Protein 4LWD (pdb70)

Secondary structure (DSSP, 8-state):
-TTHHHHTTHHHHHHH--HHHHHHHHHHTTSS-HHHHHHHHSSPP-S--TTTTHHHHHHHTTSHHHHHHHHHHHHHHH-HHHHHHHH---

InterPro domains:
  IPR001315 CARD domain [PF00619] (23-108)
  IPR001315 CARD domain [PS50209] (18-1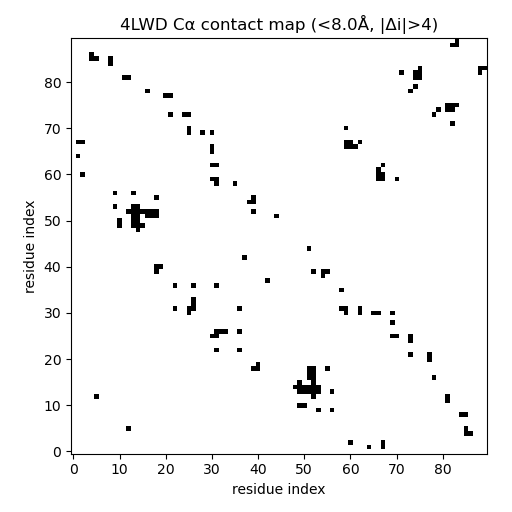10)
  IPR011029 Death-like domain superfamily [G3DSA:1.10.533.10] (18-110)
  IPR011029 Death-like domain superfamily [SSF47986] (19-117)
  IPR027417 P-loop containing nucleoside triphosphate hydrolase [G3DSA:3.40.50.300] (959-1152)
  IPR027417 P-loop containing nucleoside triphosphate hydrolase [SSF52540] (1009-1149)
  IPR036034 PDZ superfamily [G3DSA:2.30.42.10] (665-769)
  IPR036034 PDZ superfamily [SSF50156] (680-760)
  IPR042141 CARD11, CARD domain [cd08808] (22-107)

Solvent-accessible surface area: 5678 Å² total; per-residue (Å²): 125,85,26,100,59,0,63,78,22,97,120,87,0,10,60,105,0,45,10,51,118,0,0,76,32,0,103,150,24,173,6,8,81,119,97,19,24,58,71,10,75,115,43,111,162,120,139,70,88,117,100,71,0,6,107,0,8,90,10,1,101,104,74,49,125,132,0,20,83,11,0,21,72,0,0,77,118,102,36,74,140,11,32,58,77,7,54,54,99,202

Radius of gyration: 12.04 Å; Cα contacts (8 Å, |Δi|>4): 92; chains: 1; bounding box: 34×21×30 Å

B-factor: mean 32.14, std 18.23, range [12.81, 128.04]

Sequence (90 aa):
ALWENVECNRHMLSRYINPAKLTPYLRQCKVIDEQDEDE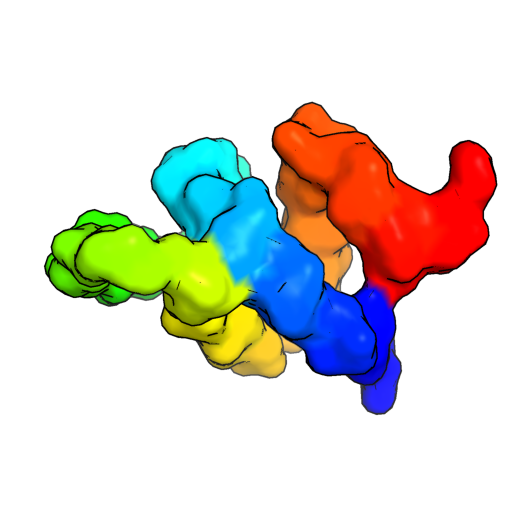VLNAPMLPSKINRAGRLLDILHTKGQRGYVVFLESLEFYYPELYKLVTGKE

CATH classification: 1.10.533.10

Organism: Homo sapiens (NCBI:txid9606)

Nearest PDB structures (foldseek):
  4lwd-assembly1_A  TM=1.011E+00  e=1.112E-13  Homo sapiens
  4i16-assembly1_A  TM=1.010E+00  e=1.163E-12  Mus musculus
  6n2m-assembly1_B  TM=8.969E-01  e=3.954E-05  Homo sapiens
  6n2p-assembly1_A  TM=8.761E-01  e=2.319E-05  Homo sapiens
  6e25-assembly1_A  TM=8.728E-01  e=5.163E-05  Homo sapiens

GO terms:
  GO:0045121 membrane raft (C, IDA)
  GO:0032449 CBM complex (C, IDA)
  GO:0031295 T cell costimulation (P, IDA)
  GO:0051260 protein homooligomerization (P, IDA)
  GO:0005737 cytoplasm (C, EXP)
  GO:0038202 TORC1 signaling (P, IMP)
  GO:0007249 canonical NF-kappaB signal transduction (P, IMP)
  GO:0005515 protein binding (F, IPI)
  GO:0005829 cytosol (C, TAS)
  GO:0005886 plasma membrane (C, TAS)
  GO:0005737 cytoplasm (C, IDA)
  GO:0005886 plasma membrane (C, IDA)
  GO:0007249 canonical NF-kappaB signal transduction (P, IDA)
  GO:0070062 extracellular exosome (C, HDA)
  GO:0043123 positive regulation of canonical NF-kappaB signal transduction (P, IMP)
  GO:0050862 positive regulation of T cell receptor signaling pathway (P, IMP)
  GO:0032743 positive regulation of interleukin-2 production (P, IMP)
  GO:0050700 CARD domain binding (F, IPI)

Structure (mmCIF, N/CA/C/O backbone):
data_4LWD
#
_entry.id   4LWD
#
_cell.length_a   82.045
_cell.length_b   82.045
_cell.length_c   82.045
_cell.angle_alpha   90.00
_cell.angle_beta   90.00
_cell.angle_gamma   90.00
#
_symmetry.space_group_name_H-M   'P 41 3 2'
#
loop_
_entity.id
_entity.type
_entity.pd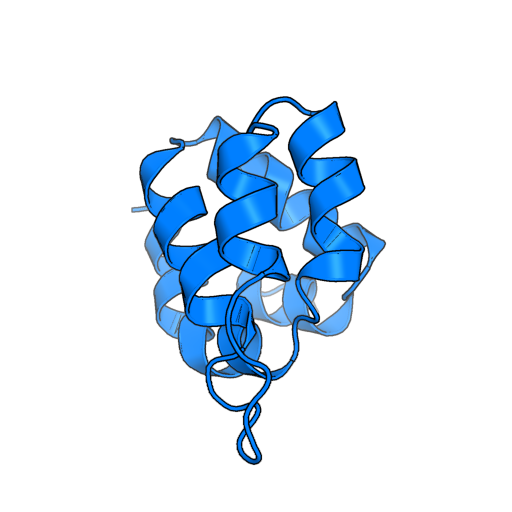bx_description
1 polymer 'Caspase recruitment domain-containing protein 11'
2 non-polymer 'SULFATE ION'
3 non-polymer 'MAGNESIUM ION'
4 water water
#
loop_
_atom_site.group_PDB
_atom_site.id
_atom_site.type_symbol
_atom_site.label_atom_id
_atom_site.label_alt_id
_atom_site.label_comp_id
_atom_site.label_asym_id
_atom_site.label_entity_id
_atom_site.label_seq_id
_atom_site.pdbx_PDB_ins_code
_atom_site.Cartn_x
_atom_site.Cartn_y
_atom_site.Cartn_z
_atom_site.occupancy
_atom_site.B_iso_or_equiv
_atom_site.auth_seq_id
_atom_site.auth_comp_id
_atom_site.auth_asym_id
_atom_site.auth_atom_id
_atom_site.pdbx_PDB_model_num
ATOM 1 N N . ALA A 1 8 ? 59.562 33.093 9.399 1.00 57.00 21 ALA A N 1
ATOM 2 C CA . ALA A 1 8 ? 59.235 34.380 8.806 1.00 57.23 21 ALA A CA 1
ATOM 3 C C . ALA A 1 8 ? 59.315 35.508 9.839 1.00 50.01 21 ALA A C 1
ATOM 4 O O . ALA A 1 8 ? 59.960 35.368 10.881 1.00 43.41 21 ALA A O 1
ATOM 6 N N . LEU A 1 9 ? 58.664 36.629 9.539 1.00 36.06 22 LEU A N 1
ATOM 7 C CA . LEU A 1 9 ? 58.583 37.747 10.477 1.00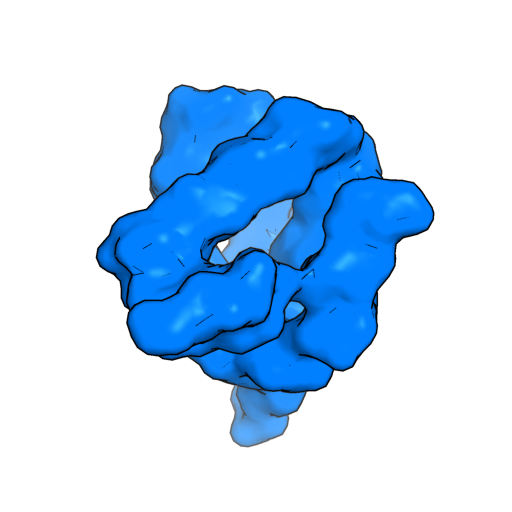 33.95 22 LEU A CA 1
ATOM 8 C C . LEU A 1 9 ? 57.907 37.308 11.755 1.00 32.43 22 LEU A C 1
ATOM 9 O O . LEU A 1 9 ? 58.192 37.819 12.832 1.00 30.86 22 LEU A O 1
ATOM 14 N N . TRP A 1 10 ? 56.985 36.365 11.628 1.00 28.25 23 TRP A N 1
ATOM 15 C CA . TRP A 1 10 ? 56.201 35.950 12.782 1.00 29.26 23 TRP A CA 1
ATOM 16 C C . TRP A 1 10 ? 57.087 35.266 13.829 1.00 25.08 23 TRP A C 1
ATOM 17 O O . TRP A 1 10 ? 56.741 35.222 15.015 1.00 29.72 23 TRP A O 1
ATOM 28 N N . GLU A 1 11 ? 58.237 34.753 13.399 1.00 27.79 24 GLU A N 1
ATOM 29 C CA . GLU A 1 11 ? 59.131 34.050 14.313 1.00 30.03 24 GLU A CA 1
ATOM 30 C C . GLU A 1 11 ? 59.511 34.917 15.510 1.00 32.72 24 GLU A C 1
ATOM 31 O O . GLU A 1 11 ? 59.761 34.403 16.605 1.00 30.24 24 GLU A O 1
ATOM 37 N N . ASN A 1 12 ? 59.538 36.230 15.295 1.00 27.72 25 ASN A N 1
ATOM 38 C CA . ASN A 1 12 ? 59.810 37.189 16.373 1.00 28.90 25 ASN A CA 1
ATOM 39 C C . ASN A 1 12 ? 58.735 37.217 17.447 1.00 24.43 25 ASN A C 1
ATOM 40 O O . ASN A 1 12 ? 59.010 37.495 18.619 1.00 27.75 25 ASN A O 1
ATOM 45 N N . VAL A 1 13 ? 57.505 36.952 17.036 1.00 23.00 26 VAL A N 1
ATOM 46 C CA . VAL A 1 13 ? 56.400 36.854 17.976 1.00 21.66 26 VAL A CA 1
ATOM 47 C C . VAL A 1 13 ? 56.394 35.462 18.570 1.00 22.73 26 VAL A C 1
ATOM 48 O O . VAL A 1 13 ? 56.306 35.290 19.791 1.00 22.63 26 VAL A O 1
ATOM 52 N N . GLU A 1 14 ? 56.530 34.456 17.716 1.00 22.47 27 GLU A N 1
ATOM 53 C CA . GLU A 1 14 ? 56.404 33.088 18.188 1.00 27.35 27 GLU A CA 1
ATOM 54 C C . GLU A 1 14 ? 57.472 32.737 19.227 1.00 27.88 27 GLU A C 1
ATOM 55 O O . GLU A 1 14 ? 57.172 32.087 20.230 1.00 30.17 27 GLU A O 1
ATOM 61 N N . CYS A 1 15 ? 58.713 33.168 19.014 1.00 25.03 28 CYS A N 1
ATOM 62 C CA . CYS A 1 15 ? 59.755 32.848 19.990 1.00 27.11 28 CYS A CA 1
ATOM 63 C C . CYS A 1 15 ? 59.557 33.589 21.318 1.00 27.38 28 CYS A C 1
ATOM 64 O O . CYS A 1 15 ? 60.154 33.228 22.334 1.00 26.99 28 CYS A O 1
ATOM 67 N N . ASN A 1 16 ? 58.696 34.602 21.305 1.00 21.73 29 ASN A N 1
ATOM 68 C CA . ASN A 1 16 ? 58.354 35.359 22.508 1.00 19.11 29 ASN A CA 1
ATOM 69 C C . ASN A 1 16 ? 56.910 35.132 22.946 1.00 17.61 29 ASN A C 1
ATOM 70 O O . ASN A 1 16 ? 56.350 35.913 23.716 1.00 20.71 29 ASN A O 1
ATOM 75 N N . ARG A 1 17 ? 56.306 34.056 22.466 1.00 18.97 30 ARG A N 1
ATOM 76 C CA . ARG A 1 17 ? 54.881 33.858 22.687 1.00 22.15 30 ARG A CA 1
ATOM 77 C C . ARG A 1 17 ? 54.572 33.683 24.166 1.00 21.62 30 ARG A C 1
ATOM 78 O O . ARG A 1 17 ? 53.493 34.023 24.615 1.00 17.85 30 ARG A O 1
ATOM 86 N N . HIS A 1 18 ? 55.524 33.157 24.925 1.00 21.12 31 HIS A N 1
ATOM 87 C CA . HIS A 1 18 ? 55.278 32.883 26.344 1.00 20.33 31 HIS A CA 1
ATOM 88 C C . HIS A 1 18 ? 55.136 34.162 27.161 1.00 20.49 31 HIS A C 1
ATOM 89 O O . HIS A 1 18 ? 54.193 34.302 27.934 1.00 19.88 31 HIS A O 1
ATOM 96 N N . MET A 1 19 ? 56.050 35.111 26.970 1.00 17.50 32 MET A N 1
ATOM 97 C CA . MET A 1 19 ? 55.914 36.405 27.643 1.00 16.82 32 MET A CA 1
ATOM 98 C C . MET A 1 19 ? 54.681 37.150 27.146 1.00 20.66 32 MET A C 1
ATOM 99 O O . MET A 1 19 ? 53.956 37.769 27.923 1.00 19.57 32 MET A O 1
ATOM 104 N N . LEU A 1 20 ? 54.452 37.101 25.843 1.00 16.52 33 LEU A N 1
ATOM 105 C CA . LEU A 1 20 ? 53.305 37.814 25.255 1.00 15.25 33 LEU A CA 1
ATOM 106 C C . LEU A 1 20 ? 51.950 37.268 25.716 1.00 17.35 33 LEU A C 1
ATOM 107 O O . LEU A 1 20 ? 51.040 38.044 26.012 1.00 18.15 33 LEU A O 1
ATOM 112 N N . SER A 1 21 ? 51.809 35.949 25.762 1.00 19.12 34 SER A N 1
ATOM 113 C CA . SER A 1 21 ? 50.525 35.337 26.095 1.00 17.51 34 SER A CA 1
ATOM 114 C C . SER A 1 21 ? 50.134 35.612 27.541 1.00 21.73 34 SER A C 1
ATOM 115 O O . SER A 1 21 ? 48.947 35.680 27.872 1.00 19.45 34 SER A O 1
ATOM 118 N N . ARG A 1 22 ? 51.142 35.762 28.395 1.00 19.08 35 ARG A N 1
ATOM 119 C CA . ARG A 1 22 ? 50.906 36.018 29.809 1.00 16.52 35 ARG A CA 1
ATOM 120 C C . ARG A 1 22 ? 50.705 37.500 30.081 1.00 17.85 35 ARG A C 1
ATOM 121 O O . ARG A 1 22 ? 49.761 37.885 30.757 1.00 19.80 35 ARG A O 1
ATOM 129 N N . TYR A 1 23 ? 51.599 38.339 29.569 1.00 16.82 36 TYR A N 1
ATOM 130 C CA . TYR A 1 23 ? 51.623 39.718 30.044 1.00 17.54 36 TYR A CA 1
ATOM 131 C C . TYR A 1 23 ? 50.733 40.705 29.278 1.00 18.95 36 TYR A C 1
ATOM 132 O O . TYR A 1 23 ? 50.412 41.780 29.779 1.00 20.75 36 TYR A O 1
ATOM 141 N N . ILE A 1 24 ? 50.299 40.319 28.089 1.00 16.41 37 ILE A N 1
ATOM 142 C CA . ILE A 1 24 ? 49.315 41.123 27.379 1.00 17.68 37 ILE A CA 1
ATOM 143 C C . ILE A 1 24 ? 47.951 40.884 27.998 1.00 16.83 37 ILE A C 1
ATOM 144 O O . ILE A 1 24 ? 47.529 39.736 28.164 1.00 19.09 37 ILE A O 1
ATOM 149 N N . ASN A 1 25 ? 47.279 41.977 28.348 1.00 18.29 38 ASN A N 1
ATOM 150 C CA . ASN A 1 25 ? 45.853 41.945 28.628 1.00 15.58 38 ASN A CA 1
ATOM 151 C C . ASN A 1 25 ? 45.140 42.305 27.325 1.00 16.16 38 ASN A C 1
ATOM 152 O O . ASN A 1 25 ? 45.170 43.457 26.895 1.00 20.96 38 ASN A O 1
ATOM 157 N N . PRO A 1 26 ? 44.525 41.312 26.668 1.00 16.84 39 PRO A N 1
ATOM 158 C CA . PRO A 1 26 ? 44.023 41.527 25.303 1.00 16.06 39 PRO A CA 1
ATOM 159 C C . PRO A 1 26 ? 43.080 42.713 25.194 1.00 17.98 39 PRO A C 1
ATOM 160 O O . PRO A 1 26 ? 43.091 43.398 24.163 1.00 17.96 39 PRO A O 1
ATOM 164 N N . ALA A 1 27 ? 42.273 42.953 26.228 1.00 19.72 40 ALA A N 1
ATOM 165 C CA . ALA A 1 27 ? 41.299 44.051 26.197 1.00 19.73 40 ALA A CA 1
ATOM 166 C C . ALA A 1 27 ? 41.942 45.408 25.974 1.00 19.22 40 ALA A C 1
ATOM 167 O O . ALA A 1 27 ? 41.296 46.336 25.480 1.00 20.01 40 ALA A O 1
ATOM 169 N N . LYS A 1 28 ? 43.202 45.555 26.367 1.00 17.23 41 LYS A N 1
ATOM 170 C CA . LYS A 1 28 ? 43.859 46.839 26.204 1.00 15.21 41 LYS A CA 1
ATOM 171 C C . LYS A 1 28 ? 44.257 47.060 24.749 1.00 14.03 41 LYS A C 1
ATOM 172 O O . LYS A 1 28 ? 44.396 48.191 24.309 1.00 17.53 41 LYS A O 1
ATOM 178 N N . LEU A 1 29 ? 44.463 45.965 24.025 1.00 15.57 42 LEU A N 1
ATOM 179 C CA . LEU A 1 29 ? 44.937 46.023 22.636 1.00 13.51 42 LEU A CA 1
ATOM 180 C C . LEU A 1 29 ? 43.837 45.995 21.574 1.00 17.48 42 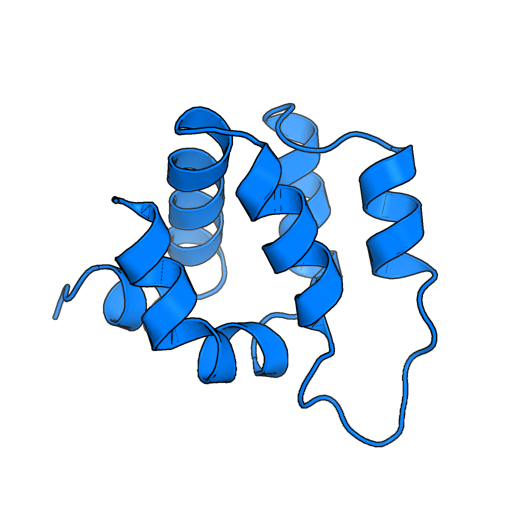LEU A C 1
ATOM 181 O O . LEU A 1 29 ? 44.002 46.572 20.512 1.00 16.84 42 LEU A O 1
ATOM 186 N N . THR A 1 30 ? 42.728 45.321 21.849 1.00 17.78 43 THR A N 1
ATOM 187 C CA . THR A 1 30 ? 41.728 45.093 20.796 1.00 15.27 43 THR A CA 1
ATOM 188 C C . THR A 1 30 ? 41.118 46.361 20.165 1.00 16.17 43 THR A C 1
ATOM 189 O O . THR A 1 30 ? 40.810 46.361 18.975 1.00 14.75 43 THR A O 1
ATOM 193 N N . PRO A 1 31 ? 40.945 47.441 20.947 1.00 16.48 44 PRO A N 1
ATOM 194 C CA . PRO A 1 31 ? 40.377 48.644 20.319 1.00 14.25 44 PRO A CA 1
ATOM 195 C C . PRO A 1 31 ? 41.264 49.170 19.198 1.00 14.91 44 PRO A C 1
ATOM 196 O O . PRO A 1 31 ? 40.775 49.500 18.119 1.00 15.91 44 PRO A O 1
ATOM 200 N N . TYR A 1 32 ? 42.565 49.253 19.461 1.00 14.89 45 TYR A N 1
ATOM 201 C CA . TYR A 1 32 ? 43.503 49.709 18.452 1.00 17.11 45 TYR A CA 1
ATOM 202 C C . TYR A 1 32 ? 43.588 48.711 17.293 1.00 18.42 45 TYR A C 1
ATOM 203 O O . TYR A 1 32 ? 43.607 49.103 16.133 1.00 16.66 45 TYR A O 1
ATOM 212 N N . LEU A 1 33 ? 43.635 47.421 17.612 1.00 15.19 46 LEU A N 1
ATOM 213 C CA . LEU A 1 33 ? 43.678 46.383 16.572 1.00 15.09 46 LEU A CA 1
ATOM 214 C C . LEU A 1 33 ? 42.434 46.429 15.666 1.00 17.79 46 LEU A C 1
ATOM 215 O O . LEU A 1 33 ? 42.523 46.277 14.448 1.00 18.56 46 LEU A O 1
ATOM 220 N N . ARG A 1 34 ? 41.270 46.647 16.267 1.00 16.65 47 ARG A N 1
ATOM 221 C CA . ARG A 1 34 ? 40.041 46.754 15.500 1.00 16.60 47 ARG A CA 1
ATOM 222 C C . ARG A 1 34 ? 40.033 48.026 14.673 1.00 18.90 47 ARG A C 1
ATOM 223 O O . ARG A 1 34 ? 39.624 48.028 13.507 1.00 17.56 47 ARG A O 1
ATOM 231 N N . GLN A 1 35 ? 40.477 49.121 15.271 1.00 18.10 48 GLN A N 1
ATOM 232 C CA . GLN A 1 35 ? 40.486 50.386 14.554 1.00 20.74 48 GLN A CA 1
ATOM 233 C C . GLN A 1 35 ? 41.367 50.319 13.306 1.00 20.42 48 GLN A C 1
ATOM 234 O O . GLN A 1 35 ? 41.080 50.969 12.295 1.00 20.96 48 GLN A O 1
ATOM 240 N N . CYS A 1 36 ? 42.454 49.555 13.403 1.00 18.32 49 CYS A N 1
ATOM 241 C CA . CYS A 1 36 ? 43.368 49.355 12.281 1.00 20.48 49 CYS A CA 1
ATOM 242 C C . CYS A 1 36 ? 42.875 48.264 11.340 1.00 23.52 49 CYS A C 1
ATOM 243 O O . CYS A 1 36 ? 43.531 47.967 10.340 1.00 23.40 49 CYS A O 1
ATOM 246 N N . LYS A 1 37 ? 41.731 47.669 11.674 1.00 19.78 50 LYS A N 1
ATOM 247 C CA . LYS A 1 37 ? 41.099 46.639 10.848 1.00 26.82 50 LYS A CA 1
ATOM 248 C C . LYS A 1 37 ? 41.940 45.365 10.677 1.00 27.97 50 LYS A C 1
ATOM 249 O O . LYS A 1 37 ? 41.906 44.731 9.617 1.00 27.88 50 LYS A O 1
ATOM 255 N N . VAL A 1 38 ? 42.684 44.976 11.708 1.00 20.16 51 VAL A N 1
ATOM 256 C CA . VAL A 1 38 ? 43.406 43.706 11.629 1.00 21.47 51 VAL A CA 1
ATOM 257 C C . VAL A 1 38 ? 42.645 42.596 12.336 1.00 22.06 51 VAL A C 1
ATOM 258 O O . VAL A 1 38 ? 42.912 41.421 12.115 1.00 25.43 51 VAL A O 1
ATOM 262 N N . ILE A 1 39 ? 41.721 42.973 13.214 1.00 18.64 52 ILE A N 1
ATOM 263 C CA . ILE A 1 39 ? 40.756 42.017 13.746 1.00 18.99 52 ILE A CA 1
ATOM 264 C C . ILE A 1 39 ? 39.385 42.667 13.625 1.00 22.90 52 ILE A C 1
ATOM 265 O O . ILE A 1 39 ? 39.283 43.888 13.490 1.00 20.13 52 ILE A O 1
ATOM 270 N N . ASP A 1 40 ? 38.341 41.858 13.655 1.00 21.18 53 ASP A N 1
ATOM 271 C CA . ASP A 1 40 ? 36.989 42.400 13.584 1.00 27.88 53 ASP A CA 1
ATOM 272 C C . ASP A 1 40 ? 36.222 42.204 14.889 1.00 25.48 53 ASP A C 1
ATOM 273 O O . ASP A 1 40 ? 36.784 41.748 15.883 1.00 21.38 53 ASP A O 1
ATOM 278 N N . GLU A 1 41 ? 34.943 42.569 14.889 1.00 26.20 54 GLU A N 1
ATOM 279 C CA . GLU A 1 41 ? 34.131 42.542 16.100 1.00 27.40 54 GLU A CA 1
ATOM 280 C C . GLU A 1 41 ? 34.067 41.137 16.664 1.00 27.97 54 GLU A C 1
ATOM 281 O O . GLU A 1 41 ? 34.151 40.943 17.878 1.00 24.75 54 GLU A O 1
ATOM 287 N N . GLN A 1 42 ? 33.943 40.156 15.775 1.00 25.96 55 GLN A N 1
ATOM 288 C CA . GLN A 1 42 ? 33.812 38.764 16.186 1.00 28.69 55 GLN A CA 1
ATOM 289 C C . GLN A 1 42 ? 35.119 38.237 16.748 1.00 25.56 55 GLN A C 1
ATOM 290 O O . GLN A 1 42 ? 35.113 37.495 17.720 1.00 22.63 55 GLN A O 1
ATOM 296 N N . ASP A 1 43 ? 36.231 38.610 16.121 1.00 28.43 56 ASP A N 1
ATOM 297 C CA . ASP A 1 43 ? 37.555 38.295 16.652 1.00 24.32 56 ASP A CA 1
ATOM 298 C C . ASP A 1 43 ? 37.652 38.809 18.077 1.00 19.37 56 ASP A C 1
ATOM 299 O O . ASP A 1 43 ? 38.053 38.095 18.986 1.00 20.89 56 ASP A O 1
ATOM 304 N N . GLU A 1 44 ? 37.261 40.066 18.273 1.00 16.64 57 GLU A N 1
ATOM 305 C CA . GLU A 1 44 ? 37.343 40.679 19.592 1.00 16.84 57 GLU A CA 1
ATOM 306 C C . GLU A 1 44 ? 36.487 39.919 20.585 1.00 20.97 57 GLU A C 1
ATOM 307 O O . GLU A 1 44 ? 36.907 39.651 21.704 1.00 22.39 57 GLU A O 1
ATOM 313 N N . ASP A 1 45 ? 35.282 39.560 20.163 1.00 22.07 58 ASP A N 1
ATOM 314 C CA . ASP A 1 45 ? 34.369 38.808 21.017 1.00 18.40 58 ASP A CA 1
ATOM 315 C C . ASP A 1 45 ? 35.007 37.523 21.516 1.00 26.53 58 ASP A C 1
ATOM 316 O O . ASP A 1 45 ? 34.897 37.184 22.698 1.00 26.80 58 ASP A O 1
ATOM 321 N N . GLU A 1 46 ? 35.657 36.805 20.607 1.00 23.29 59 GLU A N 1
ATOM 322 C CA . GLU A 1 46 ? 36.244 35.513 20.943 1.00 25.25 59 GLU A CA 1
ATOM 323 C C . GLU A 1 46 ? 37.361 35.690 21.940 1.00 29.26 59 GLU A C 1
ATOM 324 O O . GLU A 1 46 ? 37.569 34.853 22.817 1.00 34.26 59 GLU A O 1
ATOM 330 N N . VAL A 1 47 ? 38.098 36.779 21.781 1.00 25.44 60 VAL A N 1
ATOM 331 C CA . VAL A 1 47 ? 39.214 37.076 22.659 1.00 23.35 60 VAL A CA 1
ATOM 332 C C . VAL A 1 47 ? 38.750 37.517 24.054 1.00 28.16 60 VAL A C 1
ATOM 333 O O . VAL A 1 47 ? 39.3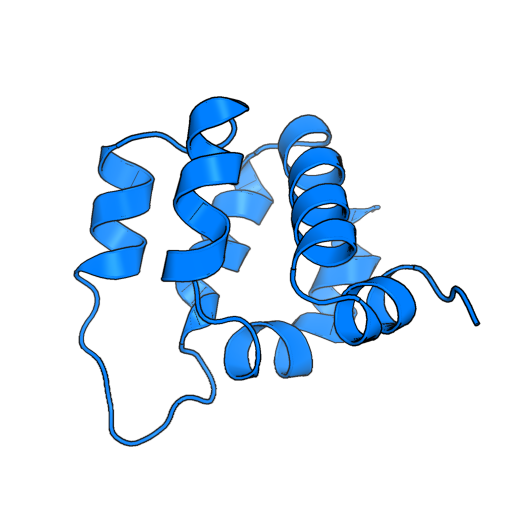18 37.099 25.065 1.00 41.65 60 VAL A O 1
ATOM 337 N N . LEU A 1 48 ? 37.713 38.348 24.109 1.00 26.15 61 LEU A N 1
ATOM 338 C CA . LEU A 1 48 ? 37.284 38.964 25.365 1.00 30.49 61 LEU A CA 1
ATOM 339 C C . LEU A 1 48 ? 36.248 38.146 26.129 1.00 37.19 61 LEU A C 1
ATOM 340 O O . LEU A 1 48 ? 36.127 38.270 27.348 1.00 42.29 61 LEU A O 1
ATOM 345 N N . ASN A 1 49 ? 35.479 37.340 25.409 1.00 46.14 62 ASN A N 1
ATOM 346 C CA . ASN A 1 49 ? 34.444 36.535 26.043 1.00 52.31 62 ASN A CA 1
ATOM 347 C C . ASN A 1 49 ? 34.990 35.177 26.445 1.00 53.22 62 ASN A C 1
ATOM 348 O O . ASN A 1 49 ? 34.262 34.329 26.955 1.00 58.59 62 ASN A O 1
ATOM 353 N N . ALA A 1 50 ? 36.282 34.985 26.208 1.00 53.10 63 ALA A N 1
ATOM 354 C CA . ALA A 1 50 ? 36.972 33.777 26.628 1.00 56.87 63 ALA A CA 1
ATOM 355 C C . ALA A 1 50 ? 37.087 33.769 28.149 1.00 69.48 63 ALA A C 1
ATOM 356 O O . ALA A 1 50 ? 37.415 34.792 28.759 1.00 69.96 63 ALA A O 1
ATOM 358 N N . PRO A 1 51 ? 36.811 32.610 28.770 1.00 75.60 64 PRO A N 1
ATOM 359 C CA . PRO A 1 51 ? 36.792 32.515 30.232 1.00 80.18 64 PRO A CA 1
ATOM 360 C C . PRO A 1 51 ? 38.094 32.996 30.865 1.00 78.33 64 PRO A C 1
ATOM 361 O O . PRO A 1 51 ? 39.178 32.543 30.487 1.00 68.61 64 PRO A O 1
ATOM 365 N N . MET A 1 52 ? 37.978 33.923 31.814 1.00 87.94 65 MET A N 1
ATOM 366 C CA . MET A 1 52 ? 39.111 34.315 32.645 1.00 87.79 65 MET A CA 1
ATOM 367 C C . MET A 1 52 ? 39.366 33.234 33.688 1.00 85.15 65 MET A C 1
ATOM 368 O O . MET A 1 52 ? 38.493 32.914 34.497 1.00 83.73 65 MET A O 1
ATOM 373 N N . LEU A 1 53 ? 40.569 32.674 33.667 1.00 76.56 66 LEU A N 1
ATOM 374 C CA . LEU A 1 53 ? 40.898 31.552 34.535 1.00 77.99 66 LEU A CA 1
ATOM 375 C C . LEU A 1 53 ? 41.839 31.977 35.663 1.00 69.88 66 LEU A C 1
ATOM 376 O O . LEU A 1 53 ? 42.325 33.109 35.677 1.00 72.15 66 LEU A O 1
ATOM 381 N N . PRO A 1 54 ? 42.078 31.078 36.630 1.00 62.74 67 PRO A N 1
ATOM 382 C CA . PRO A 1 54 ? 43.018 31.373 37.719 1.00 57.39 67 PRO A CA 1
ATOM 383 C C . PRO A 1 54 ? 44.435 31.619 37.196 1.00 60.26 67 PRO A C 1
ATOM 384 O O . PRO A 1 54 ? 45.169 32.442 37.748 1.00 60.02 67 PRO A O 1
ATOM 388 N N . SER A 1 55 ? 44.805 30.902 36.140 1.00 54.34 68 SER A N 1
ATOM 389 C CA . SER A 1 55 ? 46.094 31.082 35.485 1.00 42.46 68 SER A CA 1
ATOM 390 C C . SER A 1 55 ? 45.943 32.099 34.367 1.00 45.59 68 SER A C 1
ATOM 391 O O . SER A 1 55 ? 44.987 32.036 33.597 1.00 39.83 68 SER A O 1
ATOM 394 N N . LYS A 1 56 ? 46.878 33.040 34.285 1.00 39.29 69 LYS A N 1
ATOM 395 C CA . LYS A 1 56 ? 46.852 34.052 33.236 1.00 31.72 69 LYS A CA 1
ATOM 396 C C . LYS A 1 56 ? 47.891 33.733 32.177 1.00 27.92 69 LYS A C 1
ATOM 397 O O . LYS A 1 56 ? 48.102 34.510 31.249 1.00 25.10 69 LYS A O 1
ATOM 403 N N . ILE A 1 57 ? 48.531 32.576 32.330 1.00 28.42 70 ILE A N 1
ATOM 404 C CA . ILE A 1 57 ? 49.631 32.163 31.466 1.00 27.22 70 ILE A CA 1
ATOM 405 C C . ILE A 1 57 ? 49.242 32.227 30.000 1.00 30.65 70 ILE A C 1
ATOM 406 O O . ILE A 1 57 ? 50.046 32.593 29.142 1.00 26.29 70 ILE A O 1
ATOM 411 N N . ASN A 1 58 ? 48.008 31.866 29.687 1.00 26.88 71 ASN A N 1
ATOM 412 C CA . ASN A 1 58 ? 47.634 31.920 28.285 1.00 26.02 71 ASN A CA 1
ATOM 413 C C . ASN A 1 58 ? 46.566 32.934 27.935 1.00 25.95 71 ASN A C 1
ATOM 414 O O . ASN A 1 58 ? 45.876 32.761 26.936 1.00 26.64 71 ASN A O 1
ATOM 419 N N . ARG A 1 59 ? 46.426 33.986 28.731 1.00 25.50 72 ARG A N 1
ATOM 420 C CA . ARG A 1 59 ? 45.303 34.895 28.514 1.00 30.88 72 ARG A CA 1
ATOM 421 C C . ARG A 1 59 ? 45.307 35.593 27.155 1.00 23.72 72 ARG A C 1
ATOM 422 O O . ARG A 1 59 ? 44.243 35.920 26.623 1.00 24.89 72 ARG A O 1
ATOM 430 N N . ALA A 1 60 ? 46.479 35.816 26.573 1.00 20.68 73 ALA A N 1
ATOM 431 C CA . ALA A 1 60 ? 46.499 36.460 25.256 1.00 18.80 73 ALA A CA 1
ATOM 432 C C . ALA A 1 60 ? 46.799 35.472 24.133 1.00 20.20 73 ALA A C 1
ATOM 433 O O . ALA A 1 60 ? 47.023 35.874 22.996 1.00 19.23 73 ALA A O 1
ATOM 435 N N . GLY A 1 61 ? 46.776 34.180 24.455 1.00 21.04 74 GLY A N 1
ATOM 436 C CA . GLY A 1 61 ? 47.043 33.133 23.475 1.00 24.7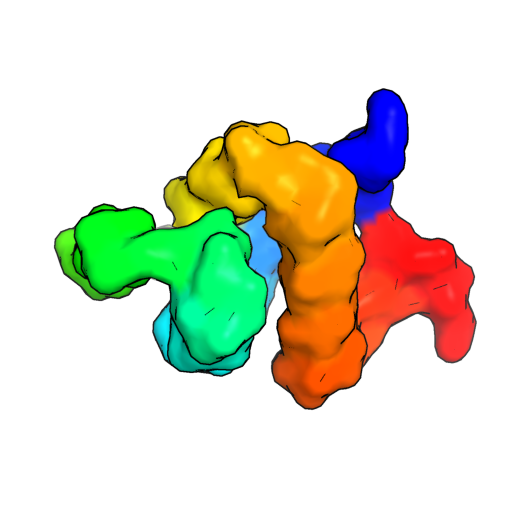3 74 GLY A CA 1
ATOM 437 C C . GLY A 1 61 ? 46.116 33.200 22.268 1.00 25.11 74 GLY A C 1
ATOM 438 O O . GLY A 1 61 ? 46.549 33.148 21.120 1.00 21.15 74 GLY A O 1
ATOM 439 N N . ARG A 1 62 ? 44.823 33.306 22.531 1.00 20.16 75 ARG A N 1
ATOM 440 C CA . ARG A 1 62 ? 43.839 33.323 21.455 1.00 25.26 75 ARG A CA 1
ATOM 441 C C . ARG A 1 62 ? 44.087 34.502 20.528 1.00 20.32 75 ARG A C 1
ATOM 442 O O . ARG A 1 62 ? 44.038 34.369 19.300 1.00 17.73 75 ARG A O 1
ATOM 450 N N . LEU A 1 63 ? 44.341 35.669 21.112 1.00 15.36 76 LEU A N 1
ATOM 451 C CA . LEU A 1 63 ? 44.637 36.865 20.333 1.00 14.14 76 LEU A CA 1
ATOM 452 C C . LEU A 1 63 ? 45.862 36.687 19.437 1.00 16.27 76 LEU A C 1
ATOM 453 O O . LEU A 1 63 ? 45.850 37.064 18.262 1.00 15.27 76 LEU A O 1
ATOM 458 N N . LEU A 1 64 ? 46.940 36.143 19.990 1.00 15.69 77 LEU A N 1
ATOM 459 C CA . LEU A 1 64 ? 48.135 35.921 19.161 1.00 17.30 77 LEU A CA 1
ATOM 460 C C . LEU A 1 64 ? 47.846 34.971 17.998 1.00 18.91 77 LEU A C 1
ATOM 461 O O . LEU A 1 64 ? 48.319 35.186 16.875 1.00 19.65 77 LEU A O 1
ATOM 466 N N . ASP A 1 65 ? 47.095 33.911 18.272 1.00 15.72 78 ASP A N 1
ATOM 467 C CA . ASP A 1 65 ? 46.799 32.905 17.249 1.00 17.37 78 ASP A CA 1
ATOM 468 C C . ASP A 1 65 ? 45.938 33.500 16.126 1.00 19.75 78 ASP A C 1
ATOM 469 O O . ASP A 1 65 ? 46.041 33.106 14.969 1.00 20.56 78 ASP A O 1
ATOM 474 N N . ILE A 1 66 ? 45.066 34.434 16.478 1.00 18.60 79 ILE A N 1
ATOM 475 C CA . ILE A 1 66 ? 44.250 35.109 15.480 1.00 15.01 79 ILE A CA 1
ATOM 476 C C . ILE A 1 66 ? 45.146 36.020 14.661 1.00 15.51 79 ILE A C 1
ATOM 477 O O . ILE A 1 66 ? 45.077 36.033 13.434 1.00 18.69 79 ILE A O 1
ATOM 482 N N . LEU A 1 67 ? 46.007 36.770 15.342 1.00 15.72 80 LEU A N 1
ATOM 483 C CA . LEU A 1 67 ? 46.865 37.725 14.650 1.00 17.65 80 LEU A CA 1
ATOM 484 C C . LEU A 1 67 ? 47.810 37.026 13.690 1.00 20.55 80 LEU A C 1
ATOM 485 O O . LEU A 1 67 ? 48.204 37.594 12.661 1.00 18.91 80 LEU A O 1
ATOM 490 N N . HIS A 1 68 ? 48.188 35.800 14.042 1.00 18.59 81 HIS A N 1
ATOM 491 C CA . HIS A 1 68 ? 49.072 34.982 13.217 1.00 19.64 81 HIS A CA 1
ATOM 492 C C . HIS A 1 68 ? 48.499 34.718 11.820 1.00 21.79 81 HIS A C 1
ATOM 493 O O . HIS A 1 68 ? 49.244 34.433 10.887 1.00 27.86 81 HIS A O 1
ATOM 500 N N . THR A 1 69 ? 47.179 34.834 11.681 1.00 19.53 82 THR A N 1
ATOM 501 C CA . THR A 1 69 ? 46.518 34.597 10.409 1.00 21.77 82 THR A CA 1
ATOM 502 C C . THR A 1 69 ? 46.266 35.898 9.643 1.00 23.88 82 THR A C 1
ATOM 503 O O . THR A 1 69 ? 45.642 35.882 8.579 1.00 26.36 82 THR A O 1
ATOM 507 N N . LYS A 1 70 ? 46.744 37.024 10.175 1.00 19.86 83 LYS A N 1
ATOM 508 C CA . LYS A 1 70 ? 46.374 38.328 9.614 1.00 18.05 83 LYS A CA 1
ATOM 509 C C . LYS A 1 70 ? 47.462 38.977 8.752 1.00 24.69 83 LYS A C 1
ATOM 510 O O . LYS A 1 70 ? 47.409 40.177 8.490 1.00 24.94 83 LYS A O 1
ATOM 516 N N . GLY A 1 71 ? 48.441 38.186 8.328 1.00 25.86 84 GLY A N 1
ATOM 517 C CA . GLY A 1 71 ? 49.471 38.645 7.410 1.00 30.36 84 GLY A CA 1
ATOM 518 C C . GLY A 1 71 ? 50.445 39.669 7.971 1.00 24.67 84 GLY A C 1
ATOM 519 O O . GLY A 1 71 ? 50.511 39.896 9.166 1.00 22.25 84 GLY A O 1
ATOM 520 N N . GLN A 1 72 ? 51.212 40.294 7.090 1.00 24.66 85 GLN A N 1
ATOM 521 C CA . GLN A 1 72 ? 52.188 41.281 7.520 1.00 19.41 85 GLN A CA 1
ATOM 522 C C . GLN A 1 72 ? 51.511 42.504 8.117 1.00 20.45 85 GLN A C 1
ATOM 523 O O . GLN A 1 72 ? 52.054 43.138 9.015 1.00 22.38 85 GLN A O 1
ATOM 529 N N . ARG A 1 73 ? 50.328 42.845 7.616 1.00 17.97 86 ARG A N 1
ATOM 530 C CA . ARG A 1 73 ? 49.585 43.957 8.204 1.00 17.94 86 ARG A CA 1
ATOM 531 C C . ARG A 1 73 ? 49.297 43.683 9.681 1.00 25.12 86 ARG A C 1
ATOM 532 O O . ARG A 1 73 ? 49.528 44.535 10.543 1.00 20.45 86 ARG A O 1
ATOM 540 N N . GLY A 1 7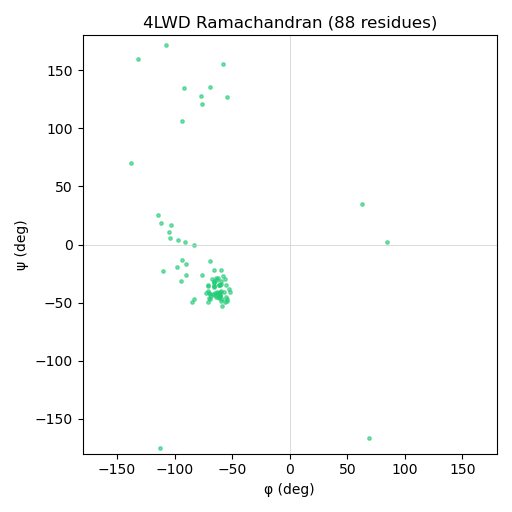4 ? 48.788 42.485 9.966 1.00 21.33 87 GLY A N 1
ATOM 541 C CA . GLY A 1 74 ? 48.568 42.054 11.336 1.00 18.72 87 GLY A CA 1
ATOM 542 C C . GLY A 1 74 ? 49.825 42.151 12.181 1.00 19.94 87 GLY A C 1
ATOM 543 O O . GLY A 1 74 ? 49.783 42.648 13.309 1.00 17.96 87 GLY A O 1
ATOM 544 N N . TYR A 1 75 ? 50.940 41.661 11.640 1.00 18.88 88 TYR A N 1
ATOM 545 C CA . TYR A 1 75 ? 52.216 41.685 12.338 1.00 16.93 88 TYR A CA 1
ATOM 546 C C . TYR A 1 75 ? 52.645 43.102 12.700 1.00 19.52 88 TYR A C 1
ATOM 547 O O . TYR A 1 75 ? 52.966 43.395 13.858 1.00 16.44 88 TYR A O 1
ATOM 556 N N . VAL A 1 76 ? 52.670 43.981 11.705 1.00 15.67 89 VAL A N 1
ATOM 557 C CA . VAL A 1 76 ? 53.107 45.365 11.928 1.00 15.63 89 VAL A CA 1
ATOM 558 C C . VAL A 1 76 ? 52.198 46.141 12.882 1.00 19.47 89 VAL A C 1
ATOM 559 O O . VAL A 1 76 ? 52.678 46.850 13.779 1.00 16.45 89 VAL A O 1
ATOM 563 N N . VAL A 1 77 ? 50.883 46.019 12.692 1.00 18.13 90 VAL A N 1
ATOM 564 C CA . VAL A 1 77 ? 49.935 46.667 13.599 1.00 16.51 90 VAL A CA 1
ATOM 565 C C . VAL A 1 77 ? 50.073 46.136 15.030 1.00 17.67 90 VAL A C 1
ATOM 566 O O . VAL A 1 77 ? 50.048 46.906 16.001 1.00 14.88 90 VAL A O 1
ATOM 570 N N . PHE A 1 78 ? 50.240 44.826 15.163 1.00 13.73 91 PHE A N 1
ATOM 571 C CA . PHE A 1 78 ? 50.414 44.234 16.480 1.00 16.17 91 PHE A CA 1
ATOM 572 C C . PHE A 1 78 ? 51.666 44.793 17.152 1.00 18.93 91 PHE A C 1
ATOM 573 O O . PHE A 1 78 ? 51.668 45.114 18.341 1.00 16.73 91 PHE A O 1
ATOM 581 N N . LEU A 1 79 ? 52.739 44.909 16.386 1.00 17.40 92 LEU A N 1
ATOM 582 C CA . LEU A 1 79 ? 53.969 45.423 16.940 1.00 17.33 92 LEU A CA 1
ATOM 583 C C . LEU A 1 79 ? 53.750 46.866 17.387 1.00 14.66 92 LEU A C 1
ATOM 584 O O . LEU A 1 79 ? 54.232 47.276 18.445 1.00 15.74 92 LEU A O 1
ATOM 589 N N . GLU A 1 80 ? 53.019 47.649 16.601 1.00 16.83 93 GLU A N 1
ATOM 590 C CA . GLU A 1 80 ? 52.793 49.025 17.038 1.00 17.94 93 GLU A CA 1
ATOM 591 C C . GLU A 1 80 ? 51.954 49.067 18.318 1.00 18.99 93 GLU A C 1
ATOM 592 O O . GLU A 1 80 ? 52.173 49.918 19.189 1.00 19.89 93 GLU A O 1
ATOM 598 N N . SER A 1 81 ? 51.000 48.153 18.438 1.00 15.21 94 SER A N 1
ATOM 599 C CA . SER A 1 81 ? 50.198 48.090 19.650 1.00 16.80 94 SER A CA 1
ATOM 600 C C . SER A 1 81 ? 51.080 47.788 20.863 1.00 16.29 94 SER A C 1
ATOM 601 O O . SER A 1 81 ? 50.816 48.286 21.952 1.00 16.67 94 SER A O 1
ATOM 604 N N . LEU A 1 82 ? 52.128 46.984 20.683 1.00 15.20 95 LEU A N 1
ATOM 605 C CA . LEU A 1 82 ? 53.064 46.742 21.794 1.00 13.39 95 LEU A CA 1
ATOM 606 C C . LEU A 1 82 ? 53.880 47.991 22.085 1.00 14.77 95 LEU A C 1
ATOM 607 O O . LEU A 1 82 ? 54.126 48.338 23.251 1.00 19.17 95 LEU A O 1
ATOM 612 N N . GLU A 1 83 ? 54.323 48.661 21.030 1.00 16.26 96 GLU A N 1
ATOM 613 C CA . GLU A 1 83 ? 55.088 49.887 21.224 1.00 18.68 96 GLU A CA 1
ATOM 614 C C . GLU A 1 83 ? 54.264 50.889 22.044 1.00 22.53 96 GLU A C 1
ATOM 615 O O . GLU A 1 83 ? 54.789 51.562 22.929 1.00 22.99 96 GLU A O 1
ATOM 621 N N . PHE A 1 84 ? 52.966 50.976 21.757 1.00 19.09 97 PHE A N 1
ATOM 622 C CA . PHE A 1 84 ? 52.089 51.915 22.460 1.00 20.96 97 PHE A CA 1
ATOM 623 C C . PHE A 1 84 ? 51.836 51.509 23.910 1.00 17.76 97 PHE A C 1
ATOM 624 O O . PHE A 1 84 ? 51.938 52.333 24.831 1.00 23.63 97 PHE A O 1
ATOM 632 N N . TYR A 1 85 ? 51.473 50.246 24.096 1.00 15.69 98 TYR A N 1
ATOM 633 C CA . TYR A 1 85 ? 50.834 49.814 25.337 1.00 16.08 98 TYR A CA 1
ATOM 634 C C . TYR A 1 85 ? 51.703 48.924 26.213 1.00 18.07 98 TYR A C 1
ATOM 635 O O . TYR A 1 85 ? 51.456 48.804 27.422 1.00 18.94 98 TYR A O 1
ATOM 644 N N . TYR A 1 86 ? 52.678 48.267 25.597 1.00 18.43 99 TYR A N 1
ATOM 645 C CA . TYR A 1 86 ? 53.575 47.365 26.319 1.00 21.34 99 TYR A CA 1
ATOM 646 C C . TYR A 1 86 ? 55.014 47.558 25.854 1.00 19.94 99 TYR A C 1
ATOM 647 O O . TYR A 1 86 ? 55.578 46.688 25.195 1.00 18.63 99 TYR A O 1
ATOM 656 N N . PRO A 1 87 ? 55.606 48.704 26.196 1.00 21.93 100 PRO A N 1
ATOM 657 C CA . PRO A 1 87 ? 56.940 49.086 25.727 1.00 27.64 100 PRO A CA 1
ATOM 658 C C . PRO A 1 87 ? 58.007 48.015 25.951 1.00 28.01 100 PRO A C 1
ATOM 659 O O . PRO A 1 87 ? 58.830 47.813 25.066 1.00 24.29 100 PRO A O 1
ATOM 663 N N . GLU A 1 88 ? 57.999 47.345 27.101 1.00 22.44 101 GLU A N 1
ATOM 664 C CA . GLU A 1 88 ? 59.026 46.347 27.388 1.00 23.87 101 GLU A CA 1
ATOM 665 C C . GLU A 1 88 ? 58.837 45.112 26.513 1.00 23.28 101 GLU A C 1
ATOM 666 O O . GLU A 1 88 ? 59.806 44.483 26.098 1.00 23.58 101 GLU A O 1
ATOM 672 N N . LEU A 1 89 ? 57.585 44.767 26.228 1.00 20.00 102 LEU A N 1
ATOM 673 C CA . LEU A 1 89 ? 57.310 43.626 25.363 1.00 18.55 102 LEU A CA 1
ATOM 674 C C . LEU A 1 89 ? 57.681 43.960 23.921 1.00 21.30 102 LEU A C 1
ATOM 675 O O . LEU A 1 89 ? 58.160 43.108 23.187 1.00 22.89 102 LEU A O 1
ATOM 680 N N . TYR A 1 90 ? 57.462 45.207 23.517 1.00 21.01 103 TYR A N 1
ATOM 681 C CA . TYR A 1 90 ? 57.890 45.623 22.196 1.00 20.03 103 TYR A CA 1
ATOM 682 C C . TYR A 1 90 ? 59.400 45.467 22.059 1.00 25.33 103 TYR A C 1
ATOM 683 O O . TYR A 1 90 ? 59.892 44.967 21.049 1.00 25.07 103 TYR A O 1
ATOM 692 N N . LYS A 1 91 ? 60.137 45.881 23.081 1.00 22.47 104 LYS A N 1
ATOM 693 C CA . LYS A 1 91 ? 61.598 45.804 23.022 1.00 26.38 104 LYS A CA 1
ATOM 694 C C . LYS A 1 91 ? 62.055 44.350 22.985 1.00 26.76 104 LYS A C 1
ATOM 695 O O . LYS A 1 91 ? 63.059 44.002 22.347 1.00 29.77 104 LYS A O 1
ATOM 701 N N . LEU A 1 92 ? 61.331 43.505 23.707 1.00 31.90 105 LEU A N 1
ATOM 702 C CA . LEU A 1 92 ? 61.617 42.080 23.721 1.00 30.89 105 LEU A CA 1
ATOM 703 C C . LEU A 1 92 ? 61.452 41.484 22.327 1.00 25.54 105 LEU A C 1
ATOM 704 O O . LEU A 1 92 ? 62.302 40.732 21.852 1.00 29.33 105 LEU A O 1
ATOM 709 N N . VAL A 1 93 ? 60.364 41.849 21.666 1.00 25.00 106 VAL A N 1
ATOM 710 C CA . VAL A 1 93 ? 60.059 41.318 20.348 1.00 26.90 106 VAL A CA 1
ATOM 711 C C . VAL A 1 93 ? 61.043 41.811 19.290 1.00 29.67 106 VAL A C 1
ATOM 712 O O . VAL A 1 93 ? 61.529 41.026 18.484 1.00 30.06 106 VAL A O 1
ATOM 716 N N . THR A 1 94 ? 61.358 43.103 19.309 1.00 26.95 107 THR A N 1
ATOM 717 C CA . THR A 1 94 ? 62.142 43.695 18.223 1.00 31.93 107 THR A CA 1
ATOM 718 C C . THR A 1 94 ? 63.649 43.729 18.467 1.00 40.64 107 THR A C 1
ATOM 719 O O . THR A 1 94 ? 64.427 43.977 17.542 1.00 42.51 107 THR A O 1
ATOM 723 N N . GLY A 1 95 ? 64.063 43.479 19.702 1.00 47.17 108 GLY A N 1
ATOM 724 C CA . GLY A 1 95 ? 65.478 43.488 20.032 1.00 54.79 108 GLY A CA 1
ATOM 725 C C . GLY A 1 95 ? 65.993 44.878 20.346 1.00 66.09 108 GLY A C 1
ATOM 726 O O . GLY A 1 95 ? 67.187 45.063 20.590 1.00 77.47 108 GLY A O 1
ATOM 727 N N . LYS A 1 96 ? 65.094 45.859 20.325 1.00 64.05 109 LYS A N 1
ATOM 728 C CA . LYS A 1 96 ? 65.434 47.217 20.729 1.00 68.60 109 LYS A CA 1
ATOM 729 C C . LYS A 1 96 ? 65.949 47.217 22.162 1.00 77.81 109 LYS A C 1
ATOM 730 O O . LYS A 1 96 ? 65.636 46.322 22.946 1.00 77.60 109 LYS A O 1
ATOM 736 N N . GLU A 1 97 ? 66.748 48.221 22.497 1.00 86.62 110 GLU A N 1
ATOM 737 C CA . GLU A 1 97 ? 67.426 48.252 23.785 1.00 87.46 110 GLU A CA 1
ATOM 738 C C . GLU A 1 97 ? 66.941 49.417 24.642 1.00 82.97 110 GLU A C 1
ATOM 739 O O . GLU A 1 97 ? 66.253 50.313 24.155 1.00 79.29 110 GLU A O 1
#

Foldseek 3Di:
DLCVLCVVVVQVVQQPDPVVLQVVQCVVLPLDHPVLVCCLVVPDDDPGSRRSCVSVSVSLVPRPPSSVVSVLVSCVVPPVVVNCSSPVPD